Protein AF-A0A2N2MAW4-F1 (afdb_monomer_lite)

Radius of gyration: 15.71 Å; chains: 1; b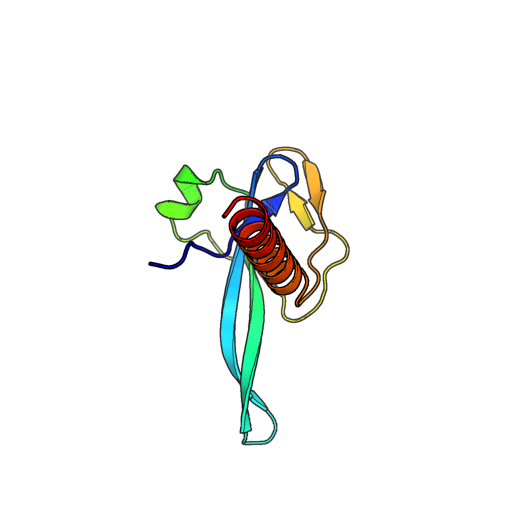ounding box: 41×28×47 Å

pLDDT: mean 84.25, std 12.59, range [33.97, 96.69]

Foldseek 3Di:
DPDFQFDAFPVQWGQFGFDWDWDQDPNDTDIATKTQGAPATHHPVCVVPDVGHGPDIGRAKDQWDAHNPPRGIDIRHGCPSVVVVVVVVVVVVVVVVVVD

Secondary structure (DSSP, 8-state):
-----EEE-TTS-EEEEEEEEEEEETTEEEEEEEEEEEEEEE-HHHHTTS---EEEEESS-EEEEE-TTT--EEEE-TTHHHHHHHHHHHHHHHHHHH--

Structure (mmCIF, N/CA/C/O backbone):
data_AF-A0A2N2MAW4-F1
#
_entry.id   AF-A0A2N2MAW4-F1
#
loop_
_atom_site.group_PDB
_atom_site.id
_atom_site.type_symbol
_atom_site.label_atom_id
_atom_site.label_alt_id
_atom_site.label_comp_id
_atom_site.label_asym_id
_atom_site.label_entity_id
_atom_site.label_seq_id
_atom_site.pdbx_PDB_ins_code
_atom_site.Cartn_x
_atom_site.Cartn_y
_atom_site.Cartn_z
_atom_site.occupancy
_atom_site.B_iso_or_equiv
_atom_site.auth_seq_id
_atom_site.auth_comp_id
_atom_site.auth_asym_id
_atom_site.auth_atom_id
_atom_site.pdbx_PDB_model_num
ATOM 1 N N . MET A 1 1 ? 10.510 -11.439 14.105 1.00 33.97 1 MET A N 1
ATOM 2 C CA . MET A 1 1 ? 10.150 -11.176 12.699 1.00 33.97 1 MET A CA 1
ATOM 3 C C . MET A 1 1 ? 9.397 -9.866 12.710 1.00 33.97 1 MET A C 1
ATOM 5 O O . MET A 1 1 ? 8.306 -9.825 13.262 1.00 33.97 1 MET A O 1
ATOM 9 N N . ASP A 1 2 ? 10.040 -8.784 12.279 1.00 41.34 2 ASP A N 1
ATOM 10 C CA . ASP A 1 2 ? 9.436 -7.452 12.343 1.00 41.34 2 ASP A CA 1
ATOM 11 C C . ASP A 1 2 ? 8.271 -7.389 11.356 1.00 41.34 2 ASP A C 1
ATOM 13 O O . ASP A 1 2 ? 8.455 -7.679 10.177 1.00 41.34 2 ASP A O 1
ATOM 17 N N . GLY A 1 3 ? 7.084 -7.084 11.889 1.00 48.97 3 GLY A N 1
ATOM 18 C CA . GLY A 1 3 ? 5.780 -7.278 11.258 1.00 48.97 3 GLY A CA 1
ATOM 19 C C . GLY A 1 3 ? 5.685 -6.847 9.797 1.00 48.97 3 GLY A C 1
ATOM 20 O O . GLY A 1 3 ? 6.285 -5.859 9.372 1.00 48.97 3 GLY A O 1
ATOM 21 N N . LEU A 1 4 ? 4.900 -7.622 9.056 1.00 62.28 4 LEU A N 1
ATOM 22 C CA . LEU A 1 4 ? 4.578 -7.414 7.653 1.00 62.28 4 LEU A CA 1
ATOM 23 C C . LEU A 1 4 ? 4.108 -5.965 7.436 1.00 62.28 4 LEU A C 1
ATOM 25 O O . LEU A 1 4 ? 3.194 -5.477 8.110 1.00 62.28 4 LEU A O 1
ATOM 29 N N . ASN A 1 5 ? 4.777 -5.243 6.532 1.00 84.44 5 ASN A N 1
ATOM 30 C CA . ASN A 1 5 ? 4.468 -3.839 6.265 1.00 84.44 5 ASN A CA 1
ATOM 31 C C . ASN A 1 5 ? 3.271 -3.768 5.310 1.00 84.44 5 ASN A C 1
ATOM 33 O O . ASN A 1 5 ? 3.425 -3.609 4.104 1.00 84.44 5 ASN A O 1
ATOM 37 N N . TRP A 1 6 ? 2.064 -3.933 5.838 1.00 90.06 6 TRP A N 1
ATOM 38 C CA . TRP A 1 6 ? 0.845 -3.903 5.037 1.00 90.06 6 TRP A CA 1
ATOM 39 C C . TRP A 1 6 ? 0.326 -2.478 4.831 1.00 90.06 6 TRP A C 1
ATOM 41 O O . TRP A 1 6 ? 0.148 -1.727 5.795 1.00 90.06 6 TRP A O 1
ATOM 51 N N . LYS A 1 7 ? -0.023 -2.125 3.587 1.00 92.81 7 LYS A N 1
ATOM 52 C CA . LYS A 1 7 ? -0.871 -0.957 3.327 1.00 92.81 7 LYS A CA 1
ATOM 53 C C . LYS A 1 7 ? -2.320 -1.355 3.577 1.00 92.81 7 LYS A C 1
ATOM 55 O O . LYS A 1 7 ? -2.855 -2.214 2.879 1.00 92.81 7 LYS A O 1
ATOM 60 N N . ARG A 1 8 ? -2.960 -0.706 4.550 1.00 93.31 8 ARG A N 1
ATOM 61 C CA . ARG A 1 8 ? -4.360 -0.955 4.912 1.00 93.31 8 ARG A CA 1
ATOM 62 C C . ARG A 1 8 ? -5.270 0.195 4.489 1.00 93.31 8 ARG A C 1
ATOM 64 O O . ARG A 1 8 ? -4.839 1.349 4.432 1.00 93.31 8 ARG A O 1
ATOM 71 N N . CYS A 1 9 ? -6.524 -0.133 4.195 1.00 94.62 9 CYS A N 1
ATOM 72 C CA . CYS A 1 9 ? -7.604 0.848 4.095 1.00 94.62 9 CYS A CA 1
ATOM 73 C C . CYS A 1 9 ? -8.090 1.275 5.500 1.00 94.62 9 CYS A C 1
ATOM 75 O O . CYS A 1 9 ? -7.771 0.595 6.480 1.00 94.62 9 CYS A O 1
ATOM 77 N N . PRO A 1 10 ? -8.905 2.342 5.628 1.00 93.81 10 PRO A N 1
ATOM 78 C CA . PRO A 1 10 ? -9.478 2.762 6.914 1.00 93.81 10 PRO A CA 1
ATOM 79 C C . PRO A 1 10 ? -10.329 1.684 7.603 1.00 93.81 10 PRO A C 1
ATOM 81 O O . PRO A 1 10 ? -10.413 1.656 8.825 1.00 93.81 10 PRO A O 1
ATOM 84 N N . GLY A 1 11 ? -10.927 0.773 6.827 1.00 93.19 11 GLY A N 1
ATOM 85 C CA . GLY A 1 11 ? -11.670 -0.383 7.339 1.00 93.19 11 GLY A CA 1
ATOM 86 C C . GLY A 1 11 ? -10.796 -1.565 7.776 1.00 93.19 11 GLY A C 1
ATOM 87 O O . GLY A 1 11 ? -11.335 -2.606 8.124 1.00 93.19 11 GLY A O 1
ATOM 88 N N . GLY A 1 12 ? -9.465 -1.448 7.725 1.00 92.75 12 GLY A N 1
ATOM 89 C CA . GLY A 1 12 ? -8.530 -2.479 8.192 1.00 92.75 12 GLY A CA 1
ATOM 90 C C . GLY A 1 12 ? -8.110 -3.525 7.152 1.00 92.75 12 GLY A C 1
ATOM 91 O O . GLY A 1 12 ? -7.137 -4.234 7.386 1.00 92.75 12 GLY A O 1
ATOM 92 N N . HIS A 1 13 ? -8.760 -3.596 5.985 1.00 94.69 13 HIS A N 1
ATOM 93 C CA . HIS A 1 13 ? -8.378 -4.529 4.915 1.00 94.69 13 HIS A CA 1
ATOM 94 C C . HIS A 1 13 ? -7.004 -4.206 4.319 1.00 94.69 13 HIS A C 1
ATOM 96 O O . HIS A 1 13 ? -6.672 -3.034 4.110 1.00 94.69 13 HIS A O 1
ATOM 102 N N . VAL A 1 14 ? -6.240 -5.246 3.996 1.00 94.44 14 VAL A N 1
ATOM 103 C CA . VAL A 1 14 ? -4.930 -5.177 3.349 1.00 94.44 14 VAL A CA 1
ATOM 104 C C . VAL A 1 14 ? -5.120 -4.945 1.854 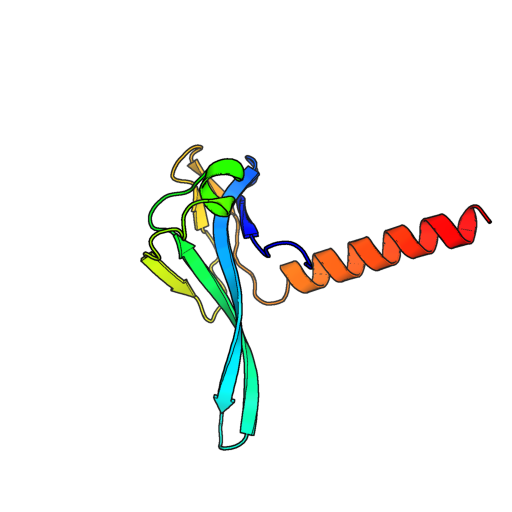1.00 94.44 14 VAL A C 1
ATOM 106 O O . VAL A 1 14 ? -5.749 -5.740 1.164 1.00 94.44 14 VAL A O 1
ATOM 109 N N . LEU A 1 15 ? -4.565 -3.844 1.356 1.00 95.50 15 LEU A N 1
ATOM 110 C CA . LEU A 1 15 ? -4.583 -3.477 -0.062 1.00 95.50 15 LEU A CA 1
ATOM 111 C C . LEU A 1 15 ? -3.320 -3.941 -0.791 1.00 95.50 15 LEU A C 1
ATOM 113 O O . LEU A 1 15 ? -3.321 -4.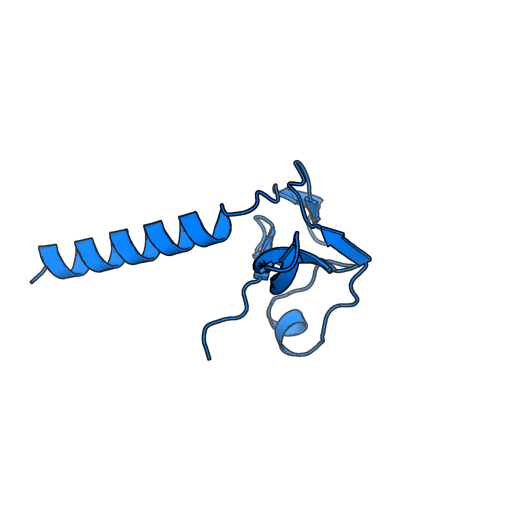076 -2.010 1.00 95.50 15 LEU A O 1
ATOM 117 N N . GLY A 1 16 ? -2.225 -4.147 -0.062 1.00 94.25 16 GLY A N 1
ATOM 118 C CA . GLY A 1 16 ? -0.959 -4.551 -0.649 1.00 94.25 16 GLY A CA 1
ATOM 119 C C . GLY A 1 16 ? 0.194 -4.567 0.340 1.00 94.25 16 GLY A C 1
ATOM 120 O O . GLY A 1 16 ? 0.065 -4.155 1.497 1.00 94.25 16 GLY A O 1
ATOM 121 N N . GLU A 1 17 ? 1.340 -5.014 -0.157 1.00 92.62 17 GLU A N 1
ATOM 122 C CA . GLU A 1 17 ? 2.589 -5.128 0.588 1.00 92.62 17 GLU A CA 1
ATOM 123 C C . GLU A 1 17 ? 3.492 -3.918 0.351 1.00 92.62 17 GLU A C 1
ATOM 125 O O . GLU A 1 17 ? 3.782 -3.552 -0.789 1.00 92.62 17 GLU A O 1
ATOM 130 N N . ILE A 1 18 ? 3.997 -3.323 1.425 1.00 91.56 18 ILE A N 1
ATOM 131 C CA . ILE A 1 18 ? 5.041 -2.308 1.367 1.00 91.56 18 ILE A CA 1
ATOM 132 C C . ILE A 1 18 ? 6.387 -3.025 1.422 1.00 91.56 18 ILE A C 1
ATOM 134 O O . ILE A 1 18 ? 6.791 -3.571 2.451 1.00 91.56 18 ILE A O 1
ATOM 138 N N . VAL A 1 19 ? 7.110 -2.992 0.310 1.00 89.12 19 VAL A N 1
ATOM 139 C CA . VAL A 1 19 ? 8.415 -3.637 0.180 1.00 89.12 19 VAL A CA 1
ATOM 140 C C . VAL A 1 19 ? 9.518 -2.597 0.079 1.00 89.12 19 VAL A C 1
ATOM 142 O O . VAL A 1 19 ? 9.358 -1.549 -0.548 1.00 89.12 19 VAL A O 1
ATOM 145 N N . ARG A 1 20 ? 10.669 -2.905 0.678 1.00 87.50 20 ARG A N 1
ATOM 146 C CA . ARG A 1 20 ? 11.889 -2.113 0.527 1.00 87.50 20 ARG A CA 1
ATOM 147 C C . ARG A 1 20 ? 12.925 -2.945 -0.207 1.00 87.50 20 ARG A C 1
ATOM 149 O O . ARG A 1 20 ? 13.498 -3.872 0.357 1.00 87.50 20 ARG A O 1
ATOM 156 N N . GLU A 1 21 ? 13.164 -2.606 -1.463 1.00 85.50 21 GLU A N 1
ATOM 157 C CA . GLU A 1 21 ? 14.011 -3.391 -2.359 1.00 85.50 21 GLU A CA 1
ATOM 158 C C . GLU A 1 21 ? 15.276 -2.610 -2.719 1.00 85.50 21 GLU A C 1
ATOM 160 O O . GLU A 1 21 ? 15.271 -1.379 -2.820 1.00 85.50 21 GLU A O 1
ATOM 165 N N . ALA A 1 22 ? 16.387 -3.328 -2.887 1.00 87.06 22 ALA A N 1
ATOM 166 C CA . ALA A 1 22 ? 17.617 -2.726 -3.377 1.00 87.06 22 ALA A CA 1
ATOM 167 C C . ALA A 1 22 ? 17.482 -2.437 -4.877 1.00 87.06 22 ALA A C 1
ATOM 169 O O . ALA A 1 22 ? 17.162 -3.330 -5.657 1.00 87.06 22 ALA A O 1
ATOM 170 N N . VAL A 1 23 ? 17.777 -1.205 -5.275 1.00 86.06 23 VAL A N 1
ATOM 171 C CA . VAL A 1 23 ? 17.772 -0.756 -6.670 1.00 86.06 23 VAL A CA 1
ATOM 172 C C . VAL A 1 23 ? 19.139 -0.190 -7.033 1.00 86.06 23 VAL A C 1
ATOM 174 O O . VAL A 1 23 ? 19.844 0.351 -6.179 1.00 86.06 23 VAL A O 1
ATOM 177 N N . VAL A 1 24 ? 19.542 -0.321 -8.295 1.00 89.12 24 VAL A N 1
ATOM 178 C CA . VAL A 1 24 ? 20.766 0.310 -8.803 1.00 89.12 24 VAL A CA 1
ATOM 179 C C . VAL A 1 24 ? 20.368 1.571 -9.550 1.00 89.12 24 VAL A C 1
ATOM 181 O O . VAL A 1 24 ? 19.663 1.503 -10.551 1.00 89.12 24 VAL A O 1
ATOM 184 N N . TYR A 1 25 ? 20.836 2.718 -9.070 1.00 82.12 25 TYR A N 1
ATOM 185 C CA . TYR A 1 25 ? 20.630 4.007 -9.719 1.00 82.12 25 TYR A CA 1
ATOM 186 C C . TYR A 1 25 ? 21.988 4.678 -9.915 1.00 82.12 25 TYR A C 1
ATOM 188 O O . TYR A 1 25 ? 22.745 4.854 -8.959 1.00 82.12 25 TYR A O 1
ATOM 196 N N . ASN A 1 26 ? 22.332 4.998 -11.165 1.00 87.94 26 ASN A N 1
ATOM 197 C CA . ASN A 1 26 ? 23.628 5.572 -11.549 1.00 87.94 26 ASN A CA 1
ATOM 198 C C . ASN A 1 26 ? 24.841 4.796 -10.993 1.00 87.94 26 ASN A C 1
ATOM 200 O O . ASN A 1 26 ? 25.772 5.379 -10.439 1.00 87.94 26 ASN A O 1
ATOM 204 N N . GLY A 1 27 ? 24.805 3.461 -11.080 1.00 90.44 27 GLY A N 1
ATOM 205 C CA . GLY A 1 27 ? 25.884 2.585 -10.602 1.00 90.44 27 GLY A CA 1
ATOM 206 C C . GLY A 1 27 ? 26.019 2.494 -9.076 1.00 90.44 27 GLY A C 1
ATOM 207 O O . GLY A 1 27 ? 26.927 1.831 -8.582 1.00 90.44 27 GLY A O 1
ATOM 208 N N . ARG A 1 28 ? 25.122 3.130 -8.311 1.00 89.94 28 ARG A N 1
ATOM 209 C CA . ARG A 1 28 ? 25.087 3.060 -6.846 1.00 89.94 28 ARG A CA 1
ATOM 210 C C . ARG A 1 28 ? 23.898 2.230 -6.384 1.00 89.94 28 ARG A C 1
ATOM 212 O O . ARG A 1 28 ? 22.792 2.370 -6.903 1.00 89.94 28 ARG A O 1
ATOM 219 N N . ARG A 1 29 ? 24.121 1.387 -5.374 1.00 88.00 29 ARG A N 1
ATOM 220 C CA . ARG A 1 29 ? 23.051 0.640 -4.704 1.00 88.00 29 ARG A CA 1
ATOM 221 C C . ARG A 1 29 ? 22.283 1.585 -3.781 1.00 88.00 29 ARG A C 1
ATOM 223 O O . ARG A 1 29 ? 22.859 2.156 -2.859 1.00 88.00 29 ARG A O 1
ATOM 230 N N . MET A 1 30 ? 20.991 1.729 -4.033 1.00 86.44 30 MET A N 1
ATOM 231 C CA . MET A 1 30 ? 20.034 2.478 -3.222 1.00 86.44 30 MET A CA 1
ATOM 232 C C . MET A 1 30 ? 18.904 1.545 -2.779 1.00 86.44 30 MET A C 1
ATOM 234 O O . MET A 1 30 ? 18.848 0.389 -3.196 1.00 86.44 30 MET A O 1
ATOM 238 N N . TYR A 1 31 ? 18.010 2.030 -1.920 1.00 84.69 31 TYR A N 1
ATOM 239 C CA . TYR A 1 31 ? 16.812 1.297 -1.515 1.00 84.69 31 TYR A CA 1
ATOM 240 C C . TYR A 1 31 ? 15.578 2.104 -1.891 1.00 84.69 31 TYR A C 1
ATOM 242 O O . TYR A 1 31 ? 15.483 3.268 -1.504 1.00 84.69 31 TYR A O 1
ATOM 250 N N . ALA A 1 32 ? 14.645 1.480 -2.602 1.00 85.19 32 ALA A N 1
ATOM 251 C CA . ALA A 1 32 ? 13.353 2.064 -2.932 1.00 85.19 32 ALA A CA 1
ATOM 252 C C . ALA A 1 32 ? 12.259 1.402 -2.089 1.00 85.19 32 ALA A C 1
ATOM 254 O O . ALA A 1 32 ? 12.216 0.174 -1.985 1.00 85.19 32 ALA A O 1
ATOM 255 N N . THR A 1 33 ? 11.387 2.216 -1.494 1.00 89.06 33 THR A N 1
ATOM 256 C CA . THR A 1 33 ? 10.127 1.741 -0.911 1.00 89.06 33 THR A CA 1
ATOM 257 C C . THR A 1 33 ? 9.078 1.714 -2.018 1.00 89.06 33 THR A C 1
ATOM 259 O O . THR A 1 33 ? 8.884 2.712 -2.710 1.00 89.06 33 THR A O 1
ATOM 262 N N . ARG A 1 34 ? 8.406 0.577 -2.188 1.00 91.19 34 ARG A N 1
ATOM 263 C CA . ARG A 1 34 ? 7.367 0.362 -3.199 1.00 91.19 34 ARG A CA 1
ATOM 264 C C . ARG A 1 34 ? 6.137 -0.256 -2.556 1.00 91.19 34 ARG A C 1
ATOM 266 O O . ARG A 1 34 ? 6.255 -0.981 -1.570 1.00 91.19 34 ARG A O 1
ATOM 273 N N . LEU A 1 35 ? 4.977 -0.022 -3.157 1.00 93.69 35 LEU A N 1
ATOM 274 C CA . LEU A 1 35 ? 3.747 -0.724 -2.806 1.00 93.69 35 LEU A CA 1
ATOM 275 C C . LEU A 1 35 ? 3.423 -1.768 -3.878 1.00 93.69 35 LEU A C 1
ATOM 277 O O . LEU A 1 35 ? 3.140 -1.408 -5.019 1.00 93.69 35 LEU A O 1
ATOM 281 N N . LYS A 1 36 ? 3.432 -3.050 -3.510 1.00 93.56 36 LYS A N 1
ATOM 282 C CA . LYS A 1 36 ? 2.875 -4.149 -4.308 1.00 93.56 36 LYS A CA 1
ATOM 283 C C . LYS A 1 36 ? 1.379 -4.228 -4.030 1.00 93.56 36 LYS A C 1
ATOM 285 O O . LYS A 1 36 ? 0.953 -4.845 -3.058 1.00 93.56 36 LYS A O 1
ATOM 290 N N . LEU A 1 37 ? 0.591 -3.552 -4.858 1.00 94.75 37 LEU A N 1
ATOM 291 C CA . LEU A 1 37 ? -0.861 -3.509 -4.750 1.00 94.75 37 LEU A CA 1
ATOM 292 C C . LEU A 1 37 ? -1.455 -4.855 -5.173 1.00 94.75 37 LEU A C 1
ATOM 294 O O . LEU A 1 37 ? -1.161 -5.363 -6.259 1.00 94.75 37 LEU A O 1
ATOM 298 N N . PHE A 1 38 ? -2.310 -5.421 -4.332 1.00 94.50 38 PHE A N 1
ATOM 299 C CA . PHE A 1 38 ? -3.011 -6.660 -4.630 1.00 94.50 38 PHE A CA 1
ATOM 300 C C . PHE A 1 38 ? -4.176 -6.422 -5.589 1.00 94.50 38 PHE A C 1
ATOM 302 O O . PHE A 1 38 ? -4.760 -5.342 -5.646 1.00 94.50 38 PHE A O 1
ATOM 309 N N . ARG A 1 39 ? -4.523 -7.455 -6.362 1.00 92.31 39 ARG A N 1
ATOM 310 C CA . ARG A 1 39 ? -5.667 -7.437 -7.282 1.00 92.31 39 ARG A CA 1
ATOM 311 C C . ARG A 1 39 ? -6.989 -7.245 -6.548 1.00 92.31 39 ARG A C 1
ATOM 313 O O . ARG A 1 39 ? -7.900 -6.636 -7.097 1.00 92.31 39 ARG A O 1
ATOM 320 N N . GLN A 1 40 ? -7.089 -7.783 -5.340 1.00 93.62 40 GLN A N 1
ATOM 321 C CA . GLN A 1 40 ? -8.233 -7.626 -4.456 1.00 93.62 40 GLN A CA 1
ATOM 322 C C . GLN A 1 40 ? -7.719 -7.345 -3.050 1.00 93.62 40 GLN A C 1
ATOM 324 O O . GLN A 1 40 ? -6.678 -7.870 -2.651 1.00 93.62 40 GLN A O 1
ATOM 329 N N . ALA A 1 41 ? -8.448 -6.503 -2.323 1.00 94.12 41 ALA A N 1
ATOM 330 C CA . ALA A 1 41 ? -8.224 -6.322 -0.902 1.00 94.12 41 ALA A CA 1
ATOM 331 C C . ALA A 1 41 ? -8.487 -7.642 -0.164 1.00 94.12 41 ALA A C 1
ATOM 333 O O . ALA A 1 41 ? -9.312 -8.446 -0.597 1.00 94.12 41 ALA A O 1
ATOM 334 N N . MET A 1 42 ? -7.782 -7.847 0.942 1.00 93.19 42 MET A N 1
ATOM 335 C CA . MET A 1 42 ? -7.844 -9.072 1.737 1.00 93.19 42 MET A CA 1
ATOM 336 C C . MET A 1 42 ? -7.990 -8.726 3.217 1.00 93.19 42 MET A C 1
ATOM 338 O O . MET A 1 42 ? -7.614 -7.636 3.662 1.00 93.19 42 MET A O 1
ATOM 342 N N . THR A 1 43 ? -8.515 -9.650 4.006 1.00 90.94 43 THR A N 1
ATOM 343 C CA . THR A 1 43 ? -8.378 -9.590 5.463 1.00 90.94 43 THR A CA 1
ATOM 344 C C . THR A 1 43 ? -6.926 -9.873 5.870 1.00 90.94 43 THR A C 1
ATOM 346 O O . THR A 1 43 ? -6.148 -10.446 5.109 1.00 90.94 43 THR A O 1
ATOM 349 N N . GLU A 1 44 ? -6.535 -9.471 7.080 1.00 83.25 44 GLU A N 1
ATOM 350 C CA . GLU A 1 44 ? -5.177 -9.717 7.591 1.00 83.25 44 GLU A CA 1
ATOM 351 C C . GLU A 1 44 ? -4.864 -11.216 7.696 1.00 83.25 44 GLU A C 1
ATOM 353 O O . GLU A 1 44 ? -3.802 -11.655 7.266 1.00 83.25 44 GLU A O 1
ATOM 358 N N . ALA A 1 45 ? -5.839 -12.012 8.145 1.00 85.38 45 ALA A N 1
ATOM 359 C CA . ALA A 1 45 ? -5.713 -13.465 8.217 1.00 85.38 45 ALA A CA 1
ATOM 360 C C . ALA A 1 45 ? -5.441 -14.107 6.845 1.00 85.38 45 ALA A C 1
ATOM 362 O O . ALA A 1 45 ? -4.708 -15.088 6.757 1.00 85.38 45 ALA A O 1
ATOM 363 N N . GLU A 1 46 ? -6.010 -13.561 5.768 1.00 86.94 46 GLU A N 1
ATOM 364 C CA . GLU A 1 46 ? -5.751 -14.046 4.410 1.00 86.94 46 GLU A CA 1
ATOM 365 C C . GLU A 1 46 ? -4.381 -13.593 3.890 1.00 86.94 46 GLU A C 1
ATOM 367 O O . GLU A 1 46 ? -3.672 -14.391 3.273 1.00 86.94 46 GLU A O 1
ATOM 372 N N . ALA A 1 47 ? -3.992 -12.342 4.160 1.00 82.12 47 ALA A N 1
ATOM 373 C CA . ALA A 1 47 ? -2.706 -11.782 3.737 1.00 82.12 47 ALA A CA 1
ATOM 374 C C . ALA A 1 47 ? -1.501 -12.491 4.384 1.00 82.12 47 ALA A C 1
ATOM 376 O O . ALA A 1 47 ? -0.438 -12.579 3.771 1.00 82.12 47 ALA A O 1
ATOM 377 N N . ASP A 1 48 ? -1.671 -13.030 5.595 1.00 78.19 48 ASP A N 1
ATOM 378 C CA . ASP A 1 48 ? -0.625 -13.765 6.314 1.00 78.19 48 ASP A CA 1
ATOM 379 C C . ASP A 1 48 ? -0.382 -15.183 5.760 1.00 78.19 48 ASP A C 1
ATOM 381 O O . ASP A 1 48 ? 0.692 -15.755 5.960 1.00 78.19 48 ASP A O 1
ATOM 385 N N . VAL A 1 49 ? -1.365 -15.765 5.065 1.00 76.31 49 VAL A N 1
ATOM 386 C CA . VAL A 1 49 ? -1.322 -17.160 4.589 1.00 76.31 49 VAL A CA 1
ATOM 387 C C . VAL A 1 49 ? -1.096 -17.242 3.080 1.00 76.31 49 VAL A C 1
ATOM 389 O O . VAL A 1 49 ? -0.468 -18.186 2.597 1.00 76.31 49 VAL A O 1
ATOM 392 N N . ILE A 1 50 ? -1.599 -16.266 2.323 1.00 67.62 50 ILE A N 1
ATOM 393 C CA . ILE A 1 50 ? -1.574 -16.277 0.862 1.00 67.62 50 ILE A CA 1
ATOM 394 C C . ILE A 1 50 ? -0.763 -15.075 0.368 1.00 67.62 50 ILE A C 1
ATOM 396 O O . ILE A 1 50 ? -1.145 -13.937 0.640 1.00 67.62 50 ILE A O 1
ATOM 400 N N . PRO A 1 51 ? 0.307 -15.277 -0.427 1.00 66.31 51 PRO A N 1
ATOM 401 C CA . PRO A 1 51 ? 0.920 -14.169 -1.142 1.00 66.31 51 PRO A CA 1
ATOM 402 C C . PRO A 1 51 ? -0.114 -13.596 -2.118 1.00 66.31 51 PRO A C 1
ATOM 404 O O . PRO A 1 51 ? -0.481 -14.239 -3.105 1.00 66.31 51 PRO A O 1
ATOM 407 N N . GLY A 1 52 ? -0.625 -12.402 -1.810 1.00 65.62 52 GLY A N 1
ATOM 408 C CA . GLY A 1 52 ? -1.650 -11.739 -2.607 1.00 65.62 52 GLY A CA 1
ATOM 409 C C . GLY A 1 52 ? -1.223 -11.617 -4.071 1.00 65.62 52 GLY A C 1
ATOM 410 O O . GLY A 1 52 ? -0.080 -11.272 -4.382 1.00 65.62 52 GLY A O 1
ATOM 411 N N . SER A 1 53 ? -2.141 -11.903 -4.999 1.00 84.69 53 SER A N 1
ATOM 412 C CA . SER A 1 53 ? -1.865 -11.723 -6.426 1.00 84.69 53 SER A CA 1
ATOM 413 C C . SER A 1 53 ? -1.653 -10.236 -6.708 1.00 84.69 53 SER A C 1
ATOM 415 O O . SER A 1 53 ? -2.589 -9.444 -6.613 1.00 84.69 53 SER A O 1
ATOM 417 N N . VAL A 1 54 ? -0.418 -9.854 -7.032 1.00 89.62 54 VAL A N 1
ATOM 418 C CA . VAL A 1 54 ? -0.042 -8.457 -7.277 1.00 89.62 54 VAL A CA 1
ATOM 419 C C . VAL A 1 54 ? -0.619 -7.995 -8.614 1.00 89.62 54 VAL A C 1
ATOM 421 O O . VAL A 1 54 ? -0.354 -8.593 -9.656 1.00 89.62 54 VAL A O 1
ATOM 424 N N . ALA A 1 55 ? -1.408 -6.923 -8.585 1.00 92.00 55 ALA A N 1
ATOM 425 C CA . ALA A 1 55 ? -1.928 -6.262 -9.778 1.00 92.00 55 ALA A CA 1
ATOM 426 C C . ALA A 1 55 ? -0.979 -5.180 -10.299 1.00 92.00 55 ALA A C 1
ATOM 428 O O . ALA A 1 55 ? -0.854 -5.013 -11.511 1.00 92.00 55 ALA A O 1
ATOM 429 N N . ALA A 1 56 ? -0.314 -4.454 -9.398 1.00 92.62 56 ALA A N 1
ATOM 430 C CA . ALA A 1 56 ? 0.607 -3.382 -9.757 1.00 92.62 56 ALA A CA 1
ATOM 431 C C . ALA A 1 56 ? 1.690 -3.180 -8.692 1.00 92.62 56 ALA A C 1
ATOM 433 O O . ALA A 1 56 ? 1.461 -3.407 -7.506 1.00 92.62 56 ALA A O 1
ATOM 434 N N . THR A 1 57 ? 2.849 -2.680 -9.118 1.00 92.81 57 THR A N 1
ATOM 435 C CA . THR A 1 57 ? 3.897 -2.173 -8.223 1.00 92.81 57 THR A CA 1
ATOM 436 C C . THR A 1 57 ? 3.990 -0.663 -8.396 1.00 92.81 57 THR A C 1
ATOM 438 O O . THR A 1 57 ? 4.234 -0.181 -9.499 1.00 92.81 57 THR A O 1
ATOM 441 N N . ILE A 1 58 ? 3.799 0.085 -7.313 1.00 92.25 58 ILE A N 1
ATOM 442 C CA . ILE A 1 58 ? 3.804 1.549 -7.315 1.00 92.25 58 ILE A CA 1
ATOM 443 C C . ILE A 1 58 ? 5.131 2.039 -6.731 1.00 92.25 58 ILE A C 1
ATOM 445 O O . ILE A 1 58 ? 5.415 1.832 -5.550 1.00 92.25 58 ILE A O 1
ATOM 449 N N . GLU A 1 59 ? 5.936 2.698 -7.567 1.00 86.75 59 GLU A N 1
ATOM 450 C CA . GLU A 1 59 ? 7.248 3.273 -7.208 1.00 86.75 59 GLU A CA 1
ATOM 451 C C . GLU A 1 59 ? 7.184 4.773 -6.861 1.00 86.75 59 GLU A C 1
ATOM 453 O O . GLU A 1 59 ? 8.205 5.390 -6.572 1.00 86.75 59 GLU A O 1
ATOM 458 N N . GLY A 1 60 ? 5.980 5.353 -6.897 1.00 87.56 60 GLY A N 1
ATOM 459 C CA . GLY A 1 60 ? 5.680 6.763 -6.641 1.00 87.56 60 GLY A CA 1
ATOM 460 C C . GLY A 1 60 ? 4.616 6.943 -5.556 1.00 87.56 60 GLY A C 1
ATOM 461 O O . GLY A 1 60 ? 4.353 6.040 -4.762 1.00 87.56 60 GLY A O 1
ATOM 462 N N . THR A 1 61 ? 3.973 8.106 -5.544 1.00 91.12 61 THR A N 1
ATOM 463 C CA . THR A 1 61 ? 2.760 8.341 -4.755 1.00 91.12 61 THR A CA 1
ATOM 464 C C . THR A 1 61 ? 1.518 8.005 -5.581 1.00 91.12 61 THR A C 1
ATOM 466 O O . THR A 1 61 ? 1.513 8.152 -6.802 1.00 91.12 61 THR A O 1
ATOM 469 N N . ALA A 1 62 ? 0.458 7.549 -4.921 1.00 92.88 62 ALA A N 1
ATOM 470 C CA . ALA A 1 62 ? -0.868 7.406 -5.510 1.00 92.88 62 ALA A CA 1
ATOM 471 C C . ALA A 1 62 ? -1.873 8.155 -4.620 1.00 92.88 62 ALA A C 1
ATOM 473 O O . ALA A 1 62 ? -1.959 7.842 -3.430 1.00 92.88 62 ALA A O 1
ATOM 474 N N . PRO A 1 63 ? -2.609 9.151 -5.147 1.00 91.38 63 PRO A N 1
ATOM 475 C CA . PRO A 1 63 ? -3.514 9.963 -4.333 1.00 91.38 63 PRO A CA 1
ATOM 476 C C . PRO A 1 63 ? -4.691 9.145 -3.794 1.00 91.38 63 PRO A C 1
ATOM 478 O O . PRO A 1 63 ? -5.146 9.391 -2.681 1.00 91.38 63 PRO A O 1
ATOM 481 N N . GLU A 1 64 ? -5.139 8.140 -4.548 1.00 93.94 64 GLU A N 1
ATOM 482 C CA . GLU A 1 64 ? -6.274 7.301 -4.187 1.00 93.94 64 GLU A CA 1
ATOM 483 C C . GLU A 1 64 ? -5.983 5.833 -4.498 1.00 93.94 64 GLU A C 1
ATOM 485 O O . GLU A 1 64 ? -5.694 5.457 -5.634 1.00 93.94 64 GLU A O 1
ATOM 490 N N . LEU A 1 65 ? -6.074 4.998 -3.467 1.00 94.94 65 LEU A N 1
ATOM 491 C CA . LEU A 1 65 ? -6.181 3.550 -3.571 1.00 94.94 65 LEU A CA 1
ATOM 492 C C . LEU A 1 65 ? -7.562 3.131 -3.100 1.00 94.94 65 LEU A C 1
ATOM 494 O O . LEU A 1 65 ? -8.003 3.554 -2.031 1.00 94.94 65 LEU A O 1
ATOM 498 N N . TYR A 1 66 ? -8.206 2.272 -3.878 1.00 95.62 66 TYR A N 1
ATOM 499 C CA . TYR A 1 66 ? -9.553 1.796 -3.613 1.00 95.62 66 TYR A CA 1
ATOM 500 C C . TYR A 1 66 ? -9.544 0.434 -2.918 1.00 95.62 66 TYR A C 1
ATOM 502 O O . TYR A 1 66 ? -8.832 -0.483 -3.333 1.00 95.62 66 TYR A O 1
ATOM 510 N N . CYS A 1 67 ? -10.360 0.289 -1.876 1.00 96.44 67 CYS A N 1
ATOM 511 C CA . CYS A 1 67 ? -10.605 -0.992 -1.231 1.00 96.44 67 CYS A CA 1
ATOM 512 C C . CYS A 1 67 ? -11.740 -1.742 -1.930 1.00 96.44 67 CYS A C 1
ATOM 514 O O . CYS A 1 67 ? -12.886 -1.319 -1.861 1.00 96.44 67 CYS A O 1
ATOM 516 N N . SER A 1 68 ? -11.452 -2.906 -2.512 1.00 94.94 68 SER A N 1
ATOM 517 C CA . SER A 1 68 ? -12.469 -3.726 -3.187 1.00 94.94 68 SER A CA 1
ATOM 518 C C . SER A 1 68 ? -13.470 -4.424 -2.251 1.00 94.94 68 SER A C 1
ATOM 520 O O . SER A 1 68 ? -14.313 -5.164 -2.744 1.00 94.94 68 SER A O 1
ATOM 522 N N . ILE A 1 69 ? -13.340 -4.269 -0.925 1.00 95.62 69 ILE A N 1
ATOM 523 C CA . ILE A 1 69 ? -14.243 -4.878 0.071 1.00 95.62 69 ILE A CA 1
ATOM 524 C C . ILE A 1 69 ? -15.226 -3.851 0.643 1.00 95.62 69 ILE A C 1
ATOM 526 O O . ILE A 1 69 ? -16.410 -4.144 0.765 1.00 95.62 69 ILE A O 1
ATOM 530 N N . CYS A 1 70 ? -14.738 -2.676 1.053 1.00 96.19 70 CYS A N 1
ATOM 531 C CA . CYS A 1 70 ? -15.550 -1.676 1.758 1.00 96.19 70 CYS A CA 1
ATOM 532 C C . CYS A 1 70 ? -15.619 -0.317 1.056 1.00 96.19 70 CYS A C 1
ATOM 534 O O . CYS A 1 70 ? -16.061 0.651 1.670 1.00 96.19 70 CYS A O 1
ATOM 536 N N . ASP A 1 71 ? -15.115 -0.224 -0.176 1.00 94.19 71 ASP A N 1
ATOM 537 C CA . ASP A 1 71 ? -15.123 0.964 -1.041 1.00 94.19 71 ASP A CA 1
ATOM 538 C C . ASP A 1 71 ? -14.398 2.201 -0.482 1.00 94.19 71 ASP A C 1
ATOM 540 O O . ASP A 1 71 ? -14.347 3.258 -1.111 1.00 94.19 71 ASP A O 1
ATOM 544 N N . ALA A 1 72 ? -13.776 2.074 0.693 1.00 96.69 72 ALA A N 1
ATOM 545 C CA . ALA A 1 72 ? -12.995 3.133 1.300 1.00 96.69 72 ALA A CA 1
ATOM 546 C C . ALA A 1 72 ? -11.747 3.442 0.464 1.00 96.69 72 ALA A C 1
ATOM 548 O O . ALA A 1 72 ? -11.064 2.536 -0.027 1.00 96.69 72 ALA A O 1
ATOM 549 N N . THR A 1 73 ? -11.407 4.726 0.382 1.00 96.25 73 THR A N 1
ATOM 550 C CA . THR A 1 73 ? -10.198 5.198 -0.289 1.00 96.25 73 THR A CA 1
ATOM 551 C C . THR A 1 73 ? -9.108 5.567 0.712 1.00 96.25 73 THR A C 1
ATOM 553 O O . THR A 1 73 ? -9.362 5.962 1.853 1.00 96.25 73 THR A O 1
ATOM 556 N N . THR A 1 74 ? -7.851 5.398 0.310 1.00 94.75 74 THR A N 1
ATOM 557 C CA . THR A 1 74 ? -6.696 5.837 1.100 1.00 94.75 74 THR A CA 1
ATOM 558 C C . THR A 1 74 ? -5.524 6.201 0.193 1.00 94.75 74 THR A C 1
ATOM 560 O O . THR A 1 74 ? -5.308 5.519 -0.807 1.00 94.75 74 THR A O 1
ATOM 563 N N . PRO A 1 75 ? -4.733 7.233 0.518 1.00 94.75 75 PRO A N 1
ATOM 564 C CA . PRO A 1 75 ? -3.562 7.571 -0.277 1.00 94.75 75 PRO A CA 1
ATOM 565 C C . PRO A 1 75 ? -2.403 6.598 -0.028 1.00 94.75 75 PRO A C 1
ATOM 567 O O . PRO A 1 75 ? -2.251 6.026 1.057 1.00 94.75 75 PRO A O 1
ATOM 570 N N . TRP A 1 76 ? -1.522 6.466 -1.013 1.00 93.50 76 TRP A N 1
ATOM 571 C CA . TRP A 1 76 ? -0.171 5.941 -0.847 1.00 93.50 76 TRP A CA 1
ATOM 572 C C . TRP A 1 76 ? 0.836 7.066 -1.056 1.00 93.50 76 TRP A C 1
ATOM 574 O O . TRP A 1 76 ? 1.014 7.571 -2.163 1.00 93.50 76 TRP A O 1
ATOM 584 N N . ILE A 1 77 ? 1.505 7.457 0.024 1.00 90.88 77 ILE A N 1
ATOM 585 C CA . ILE A 1 77 ? 2.563 8.462 -0.000 1.00 90.88 77 ILE A CA 1
ATOM 586 C C . ILE A 1 77 ? 3.848 7.777 0.454 1.00 90.88 77 ILE A C 1
ATOM 588 O O . ILE A 1 77 ? 3.923 7.241 1.562 1.00 90.88 77 ILE A O 1
ATOM 592 N N . ILE A 1 78 ? 4.867 7.783 -0.406 1.00 85.62 78 ILE A N 1
ATOM 593 C CA . ILE A 1 78 ? 6.176 7.209 -0.084 1.00 85.62 78 ILE A CA 1
ATOM 594 C C . ILE A 1 78 ? 6.731 7.892 1.163 1.00 85.62 78 ILE A C 1
ATOM 596 O O . ILE A 1 78 ? 6.726 9.117 1.263 1.00 85.62 78 ILE A O 1
ATOM 600 N N . GLY A 1 79 ? 7.231 7.096 2.106 1.00 80.12 79 GLY A N 1
ATOM 601 C CA . GLY A 1 79 ? 7.817 7.602 3.343 1.00 80.12 79 GLY A CA 1
ATOM 602 C C . GLY A 1 79 ? 6.795 7.978 4.415 1.00 80.12 79 GLY A C 1
ATOM 603 O O . GLY A 1 79 ? 7.199 8.206 5.556 1.00 80.12 79 GLY A O 1
ATOM 604 N N . GLN A 1 80 ? 5.490 8.023 4.112 1.00 82.25 80 GLN A N 1
ATOM 605 C CA . GLN A 1 80 ? 4.470 8.300 5.128 1.00 82.25 80 GLN A CA 1
ATOM 606 C C . GLN A 1 80 ? 4.415 7.171 6.160 1.00 82.25 80 GLN A C 1
ATOM 608 O O . GLN A 1 80 ? 4.439 7.443 7.355 1.00 82.25 80 G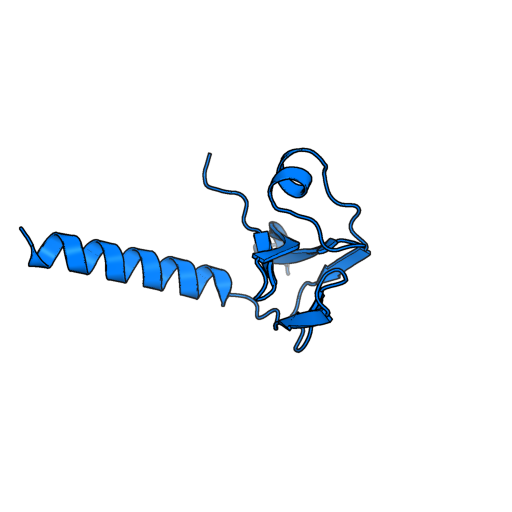LN A O 1
ATOM 613 N N . HIS A 1 81 ? 4.422 5.914 5.713 1.00 74.00 81 HIS A N 1
ATOM 614 C CA . HIS A 1 81 ? 4.338 4.764 6.612 1.00 74.00 81 HIS A CA 1
ATOM 615 C C . HIS A 1 81 ? 5.551 4.674 7.553 1.00 74.00 81 HIS A C 1
ATOM 617 O O . HIS A 1 81 ? 5.419 4.433 8.752 1.00 74.00 81 HIS A O 1
ATOM 623 N N . GLU A 1 82 ? 6.754 4.920 7.036 1.00 76.25 82 GLU A N 1
ATOM 624 C CA . GLU A 1 82 ? 7.966 4.993 7.848 1.00 76.25 82 GLU A CA 1
ATOM 625 C C . GLU A 1 82 ? 7.916 6.165 8.835 1.00 76.25 82 GLU A C 1
ATOM 627 O O . GLU A 1 82 ? 8.335 6.014 9.985 1.00 76.25 82 GLU A O 1
ATOM 632 N N . THR A 1 83 ? 7.371 7.310 8.416 1.00 79.44 83 THR A N 1
ATOM 633 C CA . THR A 1 83 ? 7.177 8.481 9.283 1.00 79.44 83 THR A CA 1
ATOM 634 C C . THR A 1 83 ? 6.203 8.173 10.419 1.00 79.44 83 THR A C 1
ATOM 636 O O . THR A 1 83 ? 6.520 8.442 11.575 1.00 79.44 83 THR A O 1
ATOM 639 N N . GLU A 1 84 ? 5.065 7.546 10.124 1.00 79.19 84 GLU A N 1
ATOM 640 C CA . GLU A 1 84 ? 4.073 7.115 11.116 1.00 79.19 84 GLU A CA 1
ATOM 641 C C . GLU A 1 84 ? 4.702 6.170 12.149 1.00 79.19 84 GLU A C 1
ATOM 643 O O . GLU A 1 84 ? 4.627 6.430 13.351 1.00 79.19 84 GLU A O 1
ATOM 648 N N . ARG A 1 85 ? 5.454 5.153 11.702 1.00 74.94 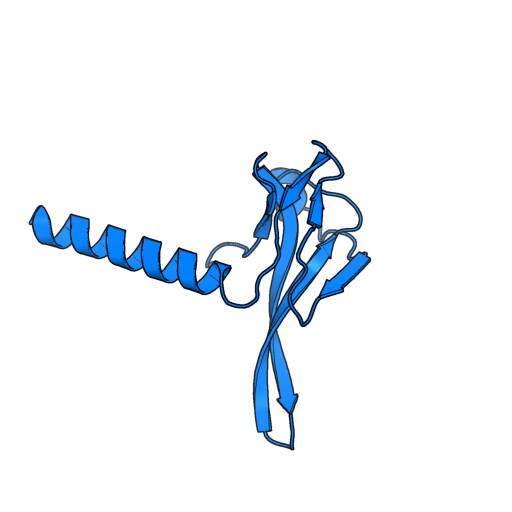85 ARG A N 1
ATOM 649 C CA . ARG A 1 85 ? 6.174 4.238 12.606 1.00 74.94 85 ARG A CA 1
ATOM 650 C C . ARG A 1 85 ? 7.224 4.949 13.460 1.00 74.94 85 ARG A C 1
ATOM 652 O O . ARG A 1 85 ? 7.423 4.590 14.623 1.00 74.94 85 ARG A O 1
ATOM 659 N N . LEU A 1 86 ? 7.938 5.931 12.905 1.00 77.69 86 LEU A N 1
ATOM 660 C CA . LEU A 1 86 ? 8.909 6.732 13.658 1.00 77.69 86 LEU A CA 1
ATOM 661 C C . LEU A 1 86 ? 8.221 7.566 14.743 1.00 77.69 86 LEU A C 1
ATOM 663 O O . LEU A 1 86 ? 8.697 7.588 15.881 1.00 77.69 86 LEU A O 1
ATOM 667 N N . VAL A 1 87 ? 7.092 8.198 14.417 1.00 78.62 87 VAL A N 1
ATOM 668 C CA . VAL A 1 87 ? 6.277 8.963 15.368 1.00 78.62 87 VAL A CA 1
ATOM 669 C C . VAL A 1 87 ? 5.756 8.054 16.481 1.00 78.62 87 VAL A C 1
ATOM 671 O O . VAL A 1 87 ? 5.946 8.374 17.653 1.00 78.62 87 VAL A O 1
ATOM 674 N N . GLU A 1 88 ? 5.185 6.894 16.156 1.00 76.94 88 GLU A N 1
ATOM 675 C CA . GLU A 1 88 ? 4.688 5.920 17.141 1.00 76.94 88 GLU A CA 1
ATOM 676 C C . GLU A 1 88 ? 5.783 5.448 18.105 1.00 76.94 88 GLU A C 1
ATOM 678 O O . GLU A 1 88 ? 5.591 5.434 19.328 1.00 76.94 88 GLU A O 1
ATOM 683 N N . ARG A 1 89 ? 6.965 5.112 17.570 1.00 77.06 89 ARG A N 1
ATOM 684 C CA . ARG A 1 89 ? 8.137 4.739 18.377 1.00 77.06 89 ARG A CA 1
ATOM 685 C C . ARG A 1 89 ? 8.549 5.873 19.309 1.00 77.06 89 ARG A C 1
ATOM 687 O O . ARG A 1 89 ? 8.846 5.629 20.480 1.00 77.06 89 ARG A O 1
ATOM 694 N N . TRP A 1 90 ? 8.563 7.107 18.809 1.00 77.94 90 TRP A N 1
ATOM 695 C CA . TRP A 1 90 ? 8.955 8.275 19.593 1.00 77.94 90 TRP A CA 1
ATOM 696 C C . TRP A 1 90 ? 7.944 8.599 20.700 1.00 77.94 90 TRP A C 1
ATOM 698 O O . TRP A 1 90 ? 8.339 8.799 21.850 1.00 77.94 90 TRP A O 1
ATOM 708 N N . VAL A 1 91 ? 6.643 8.566 20.395 1.00 76.94 91 VAL A N 1
ATOM 709 C CA . VAL A 1 91 ? 5.557 8.763 21.370 1.00 76.94 91 VAL A CA 1
ATOM 710 C C . VAL A 1 91 ? 5.607 7.698 22.466 1.00 76.94 91 VAL A C 1
ATOM 712 O O . VAL A 1 91 ? 5.531 8.031 23.650 1.00 76.94 91 VAL A O 1
ATOM 715 N N . THR A 1 92 ? 5.800 6.432 22.091 1.00 75.56 92 THR A N 1
ATOM 716 C CA . THR A 1 92 ? 5.922 5.316 23.041 1.00 75.56 92 THR A CA 1
ATOM 717 C C . THR A 1 92 ? 7.115 5.506 23.973 1.00 75.56 92 THR A C 1
ATOM 719 O O . THR A 1 92 ? 6.956 5.431 25.189 1.00 75.56 92 THR A O 1
ATOM 722 N N . LYS A 1 93 ? 8.294 5.835 23.423 1.00 75.00 93 LYS A N 1
ATOM 723 C CA . LYS A 1 93 ? 9.509 6.093 24.211 1.00 75.00 93 LYS A CA 1
ATOM 724 C C . LYS A 1 93 ? 9.347 7.283 25.161 1.00 75.00 93 LYS A C 1
ATOM 726 O 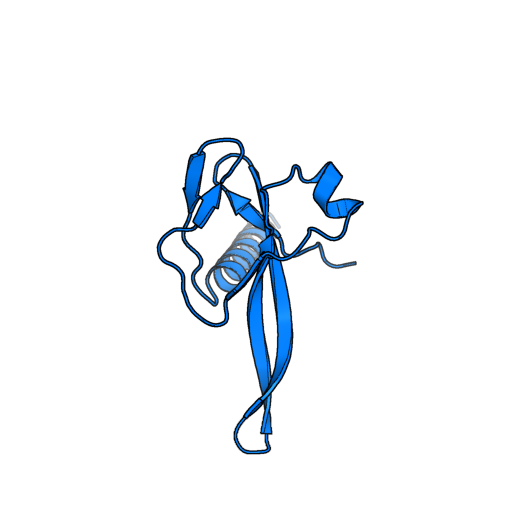O . LYS A 1 93 ? 9.854 7.265 26.278 1.00 75.00 93 LYS A O 1
ATOM 731 N N . ARG A 1 94 ? 8.647 8.335 24.730 1.00 72.56 94 ARG A N 1
ATOM 732 C CA . ARG A 1 94 ? 8.394 9.509 25.572 1.00 72.56 94 ARG A CA 1
ATOM 733 C C . ARG A 1 94 ? 7.464 9.180 26.740 1.00 72.56 94 ARG A C 1
ATOM 735 O O . ARG A 1 94 ? 7.700 9.672 27.835 1.00 72.56 94 ARG A O 1
ATOM 742 N N . ARG A 1 95 ? 6.446 8.336 26.538 1.00 67.56 95 ARG A N 1
ATOM 743 C CA . ARG A 1 95 ? 5.555 7.884 27.623 1.00 67.56 95 ARG A CA 1
ATOM 744 C C . ARG A 1 95 ? 6.302 7.092 28.696 1.00 67.56 95 ARG A C 1
ATOM 746 O O . ARG A 1 95 ? 6.104 7.366 29.872 1.00 67.56 95 ARG A O 1
ATOM 753 N N . THR A 1 96 ? 7.193 6.182 28.306 1.00 68.38 96 THR A N 1
ATOM 754 C CA . THR A 1 96 ? 7.997 5.400 29.260 1.00 68.38 96 THR A CA 1
ATOM 755 C C . THR A 1 96 ? 9.006 6.240 30.041 1.00 68.38 96 THR A C 1
ATOM 757 O O . THR A 1 96 ? 9.260 5.933 31.196 1.00 68.38 96 THR A O 1
ATOM 760 N N . LEU A 1 97 ? 9.546 7.317 29.459 1.00 63.53 97 LEU A N 1
ATOM 761 C CA . LEU A 1 97 ? 10.477 8.222 30.151 1.00 63.53 97 LEU A CA 1
ATOM 762 C C . LEU A 1 97 ? 9.803 9.197 31.133 1.00 63.53 97 LEU A C 1
ATOM 764 O O . LEU A 1 97 ? 10.484 9.737 31.992 1.00 63.53 97 LEU A O 1
ATOM 768 N N . VAL A 1 98 ? 8.503 9.469 30.987 1.00 63.22 98 VAL A N 1
ATOM 769 C CA . VAL A 1 98 ? 7.756 10.409 31.854 1.00 63.22 98 VAL A CA 1
ATOM 770 C C . VAL A 1 98 ? 7.075 9.692 33.031 1.00 63.22 98 VAL A C 1
ATOM 772 O O . VAL A 1 98 ? 6.677 10.336 33.994 1.00 63.22 98 VAL A O 1
ATOM 775 N N . GLN A 1 99 ? 6.930 8.367 32.960 1.00 55.66 99 GLN A N 1
ATOM 776 C CA . GLN A 1 99 ? 6.329 7.535 34.011 1.00 55.66 99 GLN A CA 1
ATOM 777 C C . GLN A 1 99 ? 7.361 6.794 34.882 1.00 55.66 99 GLN A C 1
ATOM 779 O O . GLN A 1 99 ? 6.959 6.005 35.735 1.00 55.66 99 GLN A O 1
ATOM 784 N N . GLY A 1 100 ? 8.658 7.011 34.643 1.00 47.66 100 GLY A N 1
ATOM 785 C CA . GLY A 1 100 ? 9.772 6.412 35.385 1.00 47.66 100 GLY A CA 1
ATOM 786 C C . GLY A 1 100 ? 10.539 7.422 36.221 1.00 47.66 100 GLY A C 1
ATOM 787 O O . GLY A 1 100 ? 10.438 8.633 35.920 1.00 47.66 100 GLY A O 1
#

Sequence (100 aa):
MDGLNWKRCPGGHVLGEIVREAVVYNGRRMYATRLKLFRQAMTEAEADVIPGSVAATIEGTAPELYCSICDATTPWIIGQHETERLVERWVTKRRTLVQG